Protein AF-A0A3S0EK56-F1 (afdb_monomer_lite)

Foldseek 3Di:
DPPPPPDDDDDDDPCPPPAWKHKDFFPWDWDWDDDPNDTDIDTDTDDDPQFARIKIFTDADQDPVCVVPQADRIAGEHEDAAPVDDRDPSNVVNLVVCVVSLHQHDYAYHDPRVVVVVVSVVVSCPVGDGDD

Sequence (132 aa):
MLESAVKILGLKCLRHLPWVVKMLTNARGVAYVKRGGVYEQRAFGCGPNGTSDQLGWRELIITPDMVGRKVAQFVAFEFKQDLKSKPTKKQANFISEVKAAGGCGAVIFGPAPEPQIERALFMSSKGVKVCE

Radius of gyration: 17.65 Å; chains: 1; bounding box: 40×33×63 Å

Structure (mmCIF, N/CA/C/O backbone):
data_AF-A0A3S0EK56-F1
#
_entry.id   AF-A0A3S0EK56-F1
#
loop_
_atom_site.group_PDB
_atom_site.id
_atom_site.type_symbol
_atom_site.label_atom_id
_atom_site.label_alt_id
_atom_site.label_comp_id
_atom_site.label_asym_id
_atom_site.label_entity_id
_atom_site.label_seq_id
_atom_site.pdbx_PDB_ins_code
_atom_site.Cartn_x
_atom_site.Cartn_y
_atom_site.Cartn_z
_atom_site.occupancy
_atom_site.B_iso_or_equiv
_atom_site.auth_seq_id
_atom_site.auth_comp_id
_atom_site.auth_asym_id
_atom_site.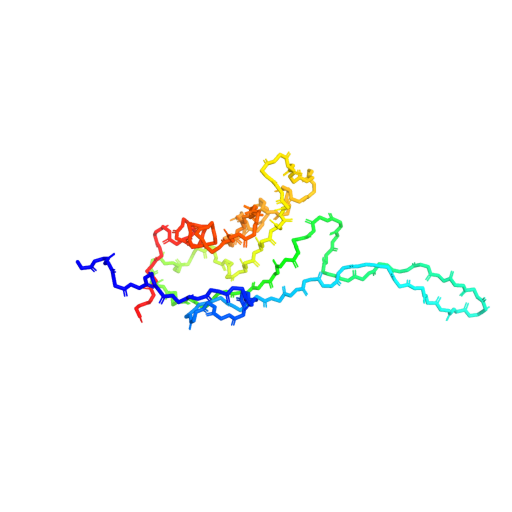auth_atom_id
_atom_site.pdbx_PDB_model_num
ATOM 1 N N . MET A 1 1 ? -3.092 3.267 31.127 1.00 31.33 1 MET A N 1
ATOM 2 C CA . MET A 1 1 ? -1.899 2.418 30.920 1.00 31.33 1 MET A CA 1
ATOM 3 C C . MET A 1 1 ? -1.605 2.350 29.425 1.00 31.33 1 MET A C 1
ATOM 5 O O . MET A 1 1 ? -2.087 1.445 28.768 1.00 31.33 1 MET A O 1
ATOM 9 N N . LEU A 1 2 ? -0.923 3.355 28.866 1.00 28.95 2 LEU A N 1
ATOM 10 C CA . LEU A 1 2 ? -0.741 3.526 27.410 1.00 28.95 2 LEU A CA 1
ATOM 11 C C . LEU A 1 2 ? 0.730 3.797 27.028 1.00 28.95 2 LEU A C 1
ATOM 13 O O . LEU A 1 2 ? 1.001 4.387 25.991 1.00 28.95 2 LEU A O 1
ATOM 17 N N . GLU A 1 3 ? 1.687 3.382 27.866 1.00 29.89 3 GLU A N 1
ATOM 18 C CA . GLU A 1 3 ? 3.102 3.778 27.721 1.00 29.89 3 GLU A CA 1
ATOM 19 C C . GLU A 1 3 ? 4.092 2.626 27.473 1.00 29.89 3 GLU A C 1
ATOM 21 O O . GLU A 1 3 ? 5.290 2.863 27.369 1.00 29.89 3 GLU A O 1
ATOM 26 N N . SER A 1 4 ? 3.655 1.372 27.342 1.00 34.12 4 SER A N 1
ATOM 27 C CA . SER A 1 4 ? 4.591 0.247 27.526 1.00 34.12 4 SER A CA 1
ATOM 28 C C . SER A 1 4 ? 5.154 -0.425 26.265 1.00 34.12 4 SER A C 1
ATOM 30 O O . SER A 1 4 ? 5.961 -1.334 26.419 1.00 34.12 4 SER A O 1
ATOM 32 N N . ALA A 1 5 ? 4.796 -0.031 25.037 1.00 33.47 5 ALA A N 1
ATOM 33 C CA . ALA A 1 5 ? 5.155 -0.831 23.848 1.00 33.47 5 ALA A CA 1
ATOM 34 C C . ALA A 1 5 ? 6.119 -0.174 22.841 1.00 33.47 5 ALA A C 1
ATOM 36 O O . ALA A 1 5 ? 6.463 -0.798 21.840 1.00 33.47 5 ALA A O 1
ATOM 37 N N . VAL A 1 6 ? 6.610 1.046 23.085 1.00 34.94 6 VAL A N 1
ATOM 38 C CA . VAL A 1 6 ? 7.520 1.732 22.145 1.00 34.94 6 VAL A CA 1
ATOM 39 C C . VAL A 1 6 ? 8.968 1.587 22.599 1.00 34.94 6 VAL A C 1
ATOM 41 O O . VAL A 1 6 ? 9.602 2.517 23.092 1.00 34.94 6 VAL A O 1
ATOM 44 N N . LYS A 1 7 ? 9.507 0.380 22.453 1.00 34.91 7 LYS A N 1
ATOM 45 C CA . LYS A 1 7 ? 10.953 0.140 22.463 1.00 34.91 7 LYS A CA 1
ATOM 46 C C . LYS A 1 7 ? 11.208 -1.195 21.784 1.00 34.91 7 LYS A C 1
ATOM 48 O O . LYS A 1 7 ? 10.932 -2.207 22.402 1.00 34.91 7 LYS A O 1
ATOM 53 N N . ILE A 1 8 ? 11.721 -1.183 20.549 1.00 34.88 8 ILE A N 1
ATOM 54 C CA . ILE A 1 8 ? 12.676 -2.163 19.992 1.00 34.88 8 ILE A CA 1
ATOM 55 C C . ILE A 1 8 ? 13.169 -1.657 18.614 1.00 34.88 8 ILE A C 1
ATOM 57 O O . ILE A 1 8 ? 12.455 -1.652 17.621 1.00 34.88 8 ILE A O 1
ATOM 61 N N . LEU A 1 9 ? 14.408 -1.153 18.645 1.00 32.66 9 LEU A N 1
ATOM 62 C CA . LEU A 1 9 ? 15.553 -1.411 17.754 1.00 32.66 9 LEU A CA 1
ATOM 63 C C . LEU A 1 9 ? 15.399 -1.333 16.215 1.00 32.66 9 LEU A C 1
ATOM 65 O O . LEU A 1 9 ? 14.885 -2.232 15.567 1.00 32.66 9 LEU A O 1
ATOM 69 N N . GLY A 1 10 ? 16.075 -0.328 15.641 1.00 30.42 10 GLY A N 1
ATOM 70 C CA . GLY A 1 10 ? 17.189 -0.512 14.697 1.00 30.42 10 GLY A CA 1
ATOM 71 C C . GLY A 1 10 ? 16.952 -1.319 13.415 1.00 30.42 10 GLY A C 1
ATOM 72 O O . GLY A 1 10 ? 17.104 -2.533 13.413 1.00 30.42 10 GLY A O 1
ATOM 73 N N . LEU A 1 11 ? 16.741 -0.598 12.304 1.00 36.88 11 LEU A N 1
ATOM 74 C CA . LEU A 1 11 ? 17.150 -0.941 10.929 1.00 36.88 11 LEU A CA 1
ATOM 75 C C . LEU A 1 11 ? 17.260 -2.445 10.620 1.00 36.88 11 LEU A C 1
ATOM 77 O O . LEU A 1 11 ? 18.358 -2.999 10.601 1.00 36.88 11 LEU A O 1
ATOM 81 N N . LYS A 1 12 ? 16.129 -3.079 10.288 1.00 33.22 12 LYS A N 1
ATOM 82 C CA . LYS A 1 12 ? 16.041 -4.192 9.322 1.00 33.22 12 LYS A CA 1
ATOM 83 C C . LYS A 1 12 ? 14.585 -4.599 9.121 1.00 33.22 12 LYS A C 1
ATOM 85 O O . LYS A 1 12 ? 14.057 -5.421 9.852 1.00 33.22 12 LYS A O 1
ATOM 90 N N . CYS A 1 13 ? 14.007 -4.101 8.028 1.00 41.41 13 CYS A N 1
ATOM 91 C CA . CYS A 1 13 ? 12.853 -4.685 7.349 1.00 41.41 13 CYS A CA 1
ATOM 92 C C . CYS A 1 13 ? 11.555 -4.760 8.183 1.00 41.41 13 CYS A C 1
ATOM 94 O O . CYS A 1 13 ? 11.454 -5.481 9.172 1.00 41.41 13 CYS A O 1
ATOM 96 N N . LEU A 1 14 ? 10.498 -4.132 7.665 1.00 47.22 14 LEU A N 1
ATOM 97 C CA . LEU A 1 14 ? 9.109 -4.136 8.162 1.00 47.22 14 LEU A CA 1
ATOM 98 C C . LEU A 1 14 ? 8.459 -5.532 8.325 1.00 47.22 14 LEU A C 1
ATOM 100 O O . LEU A 1 14 ? 7.272 -5.635 8.608 1.00 47.22 14 LEU A O 1
ATOM 104 N N . ARG A 1 15 ? 9.232 -6.612 8.168 1.00 44.28 15 ARG A N 1
ATOM 105 C CA . ARG A 1 15 ? 8.8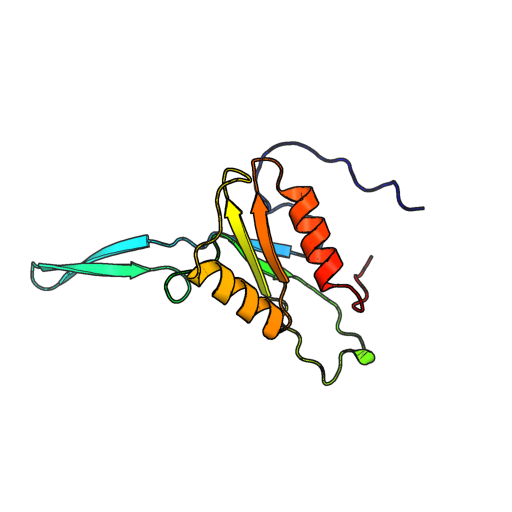65 -8.008 8.432 1.00 44.28 15 ARG A CA 1
ATOM 106 C C . ARG A 1 15 ? 8.667 -8.333 9.919 1.00 44.28 15 ARG A C 1
ATOM 108 O O . ARG A 1 15 ? 8.222 -9.434 10.211 1.00 44.28 15 ARG A O 1
ATOM 115 N N . HIS A 1 16 ? 9.004 -7.420 10.833 1.00 41.66 16 HIS A N 1
ATOM 116 C CA . HIS A 1 16 ? 9.016 -7.677 12.280 1.00 41.66 16 HIS A CA 1
ATOM 117 C C . HIS A 1 16 ? 8.008 -6.829 13.074 1.00 41.66 16 HIS A C 1
ATOM 119 O O . HIS A 1 16 ? 8.113 -6.773 14.295 1.00 41.66 16 HIS A O 1
ATOM 125 N N . LEU A 1 17 ? 7.031 -6.174 12.424 1.00 51.09 17 LEU A N 1
ATOM 126 C CA . LEU A 1 17 ? 5.911 -5.574 13.162 1.00 51.09 17 LEU A CA 1
ATOM 127 C C . LEU A 1 17 ? 5.098 -6.717 13.789 1.00 51.09 17 LEU A C 1
ATOM 129 O O . LEU A 1 17 ? 4.478 -7.471 13.036 1.00 51.09 17 LEU A O 1
ATOM 133 N N . PRO A 1 18 ? 5.119 -6.919 15.118 1.00 45.31 18 PRO A N 1
ATOM 134 C CA . PRO A 1 18 ? 5.042 -8.284 15.620 1.00 45.31 18 PRO A CA 1
ATOM 135 C C . PRO A 1 18 ? 3.632 -8.886 15.674 1.00 45.31 18 PRO A C 1
ATOM 137 O O . PRO A 1 18 ? 3.517 -10.048 16.041 1.00 45.31 18 PRO A O 1
ATOM 140 N N . TRP A 1 19 ? 2.568 -8.168 15.287 1.00 49.06 19 TRP A N 1
ATOM 141 C CA . TRP A 1 19 ? 1.220 -8.625 15.665 1.00 49.06 19 TRP A CA 1
ATOM 142 C C . TRP A 1 19 ? 0.139 -8.617 14.588 1.00 49.06 19 TRP A C 1
ATOM 144 O O . TRP A 1 19 ? -0.879 -9.258 14.805 1.00 49.06 19 TRP A O 1
ATOM 154 N N . VAL A 1 20 ? 0.275 -7.927 13.446 1.00 55.62 20 VAL A N 1
ATOM 155 C CA . VAL A 1 20 ? -0.900 -7.799 12.554 1.00 55.62 20 VAL A CA 1
ATOM 156 C C . VAL A 1 20 ? -0.573 -7.755 11.063 1.00 55.62 20 VAL A C 1
ATOM 158 O O . VAL A 1 20 ? -1.394 -8.234 10.299 1.00 55.62 20 VAL A O 1
ATOM 161 N N . VAL A 1 21 ? 0.579 -7.255 10.592 1.00 65.12 21 VAL A N 1
ATOM 162 C CA . VAL A 1 21 ? 0.773 -6.957 9.153 1.00 65.12 21 VAL A CA 1
ATOM 163 C C . VAL A 1 21 ? 1.876 -7.799 8.507 1.00 65.12 21 VAL A C 1
ATOM 165 O O . VAL A 1 21 ? 3.043 -7.696 8.876 1.00 65.12 21 VAL A O 1
ATOM 168 N N . LYS A 1 22 ? 1.529 -8.571 7.472 1.00 76.75 22 LYS A N 1
ATOM 169 C CA . LYS A 1 22 ? 2.483 -9.299 6.619 1.00 76.75 22 LYS A CA 1
ATOM 170 C C . LYS A 1 22 ? 2.714 -8.504 5.334 1.00 76.75 22 LYS A C 1
ATOM 172 O O . LYS A 1 22 ? 1.853 -8.484 4.457 1.00 76.75 22 LYS A O 1
ATOM 177 N N . MET A 1 23 ? 3.870 -7.841 5.237 1.00 80.75 23 MET A N 1
ATOM 178 C CA . MET A 1 23 ? 4.263 -7.039 4.070 1.00 80.75 23 MET A CA 1
ATOM 179 C C . MET A 1 23 ? 5.176 -7.818 3.119 1.00 80.75 23 MET A C 1
ATOM 181 O O . MET A 1 23 ? 6.146 -8.456 3.527 1.00 80.75 23 MET A O 1
ATOM 185 N N . LEU A 1 24 ? 4.893 -7.694 1.829 1.00 82.81 24 LEU A N 1
ATOM 186 C CA . LEU A 1 24 ? 5.671 -8.210 0.714 1.00 82.81 24 LEU A CA 1
ATOM 187 C C . LEU A 1 24 ? 6.196 -7.034 -0.112 1.00 82.81 24 LEU A C 1
ATOM 189 O O . LEU A 1 24 ? 5.510 -6.031 -0.317 1.00 82.81 24 LEU A O 1
ATOM 193 N N . THR A 1 25 ? 7.418 -7.169 -0.620 1.00 85.00 25 THR A N 1
ATOM 194 C CA . THR A 1 25 ? 7.952 -6.223 -1.601 1.00 85.00 25 THR A CA 1
ATOM 195 C C . THR A 1 25 ? 7.347 -6.533 -2.961 1.00 85.00 25 THR A C 1
ATOM 197 O O . THR A 1 25 ? 7.458 -7.653 -3.460 1.00 85.00 25 THR A O 1
ATOM 200 N N . ASN A 1 26 ? 6.732 -5.535 -3.582 1.00 86.19 26 ASN A N 1
ATOM 201 C CA . ASN A 1 26 ? 6.263 -5.639 -4.950 1.00 86.19 26 ASN A CA 1
ATOM 202 C C . ASN A 1 26 ? 7.459 -5.484 -5.899 1.00 86.19 26 ASN A C 1
ATOM 204 O O . ASN A 1 26 ? 7.831 -4.372 -6.271 1.00 86.19 26 ASN A O 1
ATOM 208 N N . ALA A 1 27 ? 8.087 -6.602 -6.270 1.00 82.31 27 ALA A N 1
ATOM 209 C CA . ALA A 1 27 ? 9.148 -6.613 -7.270 1.00 82.31 27 ALA A CA 1
ATOM 210 C C . ALA A 1 27 ? 8.558 -6.227 -8.634 1.00 82.31 27 ALA A C 1
ATOM 212 O O . ALA A 1 27 ? 7.999 -7.058 -9.350 1.00 82.31 27 ALA A O 1
ATOM 213 N N . ARG A 1 28 ? 8.647 -4.938 -8.963 1.00 83.00 28 ARG A N 1
ATOM 214 C CA . ARG A 1 28 ? 8.142 -4.367 -10.207 1.00 83.00 28 ARG A CA 1
ATOM 215 C C . ARG A 1 28 ? 9.297 -4.057 -11.142 1.00 83.00 28 ARG A C 1
ATOM 217 O O . ARG A 1 28 ? 10.313 -3.507 -10.725 1.00 83.00 28 ARG A O 1
ATOM 224 N N . GLY A 1 29 ? 9.115 -4.350 -12.422 1.00 84.00 29 GLY A N 1
ATOM 225 C CA . GLY A 1 29 ? 10.123 -4.024 -13.412 1.00 84.00 29 GLY A CA 1
ATOM 226 C C . GLY A 1 29 ? 9.762 -4.488 -14.806 1.00 84.00 29 GLY A C 1
ATOM 227 O O . GLY A 1 29 ? 8.595 -4.662 -15.164 1.00 84.00 29 GLY A O 1
ATOM 228 N N . VAL A 1 30 ? 10.809 -4.664 -15.598 1.00 86.56 30 VAL A N 1
ATOM 229 C CA . VAL A 1 30 ? 10.746 -5.096 -16.983 1.00 86.56 30 VAL A CA 1
ATOM 230 C C . VAL A 1 30 ? 11.702 -6.266 -17.162 1.00 86.56 30 VAL A C 1
ATOM 232 O O . VAL A 1 30 ? 12.864 -6.178 -16.775 1.00 86.56 30 VAL A O 1
ATOM 235 N N . ALA A 1 31 ? 11.215 -7.343 -17.765 1.00 88.06 31 ALA A N 1
ATOM 236 C CA . ALA A 1 31 ? 12.020 -8.466 -18.213 1.00 88.06 31 ALA A CA 1
ATOM 237 C C . ALA A 1 31 ? 12.051 -8.501 -19.745 1.00 88.06 31 ALA A C 1
ATOM 239 O O . ALA A 1 31 ? 11.079 -8.128 -20.408 1.00 88.06 31 ALA A O 1
ATOM 240 N N . TYR A 1 32 ? 13.165 -8.971 -20.301 1.00 91.31 32 TYR A N 1
ATOM 241 C CA . TYR A 1 32 ? 13.300 -9.235 -21.729 1.00 91.31 32 TYR A CA 1
ATOM 242 C C . TYR A 1 32 ? 13.148 -10.732 -21.968 1.00 91.31 32 TYR A C 1
ATOM 244 O O . TYR A 1 32 ? 13.904 -11.535 -21.423 1.00 91.31 32 TYR A O 1
ATOM 252 N N . VAL A 1 33 ? 12.166 -11.109 -22.778 1.00 90.44 33 VAL A N 1
ATOM 253 C CA . VAL A 1 33 ? 11.873 -12.506 -23.098 1.00 90.44 33 VAL A CA 1
ATOM 254 C C . VAL A 1 33 ? 12.300 -12.768 -24.533 1.00 90.44 33 VAL A C 1
ATOM 256 O O . VAL A 1 33 ? 11.850 -12.083 -25.448 1.00 90.44 33 VAL A O 1
ATOM 259 N N . LYS A 1 34 ? 13.171 -13.758 -24.745 1.00 93.00 34 LYS A N 1
ATOM 260 C CA . LYS A 1 34 ? 13.599 -14.147 -26.091 1.00 93.00 34 LYS A CA 1
ATOM 261 C C . LYS A 1 34 ? 12.572 -15.098 -26.710 1.00 93.00 34 LYS A C 1
ATOM 263 O O . LYS A 1 34 ? 12.337 -16.177 -26.169 1.00 93.00 34 LYS A O 1
ATOM 268 N N . ARG A 1 35 ? 11.992 -14.733 -27.856 1.00 86.81 35 ARG A N 1
ATOM 269 C CA . ARG A 1 35 ? 11.134 -15.602 -28.681 1.00 86.81 35 ARG A CA 1
ATOM 270 C C . ARG A 1 35 ? 11.547 -15.485 -30.144 1.00 86.81 35 ARG A C 1
ATOM 272 O O . ARG A 1 35 ? 11.653 -14.386 -30.670 1.00 86.81 35 ARG A O 1
ATOM 279 N N . GLY A 1 36 ? 11.836 -16.618 -30.787 1.00 84.06 36 GLY A N 1
ATOM 280 C CA . GLY A 1 36 ? 12.192 -16.649 -32.214 1.00 84.06 36 GLY A CA 1
ATOM 281 C C . GLY A 1 36 ? 13.418 -15.806 -32.596 1.00 84.06 36 GLY A C 1
ATOM 282 O O . GLY A 1 36 ? 13.486 -15.304 -33.707 1.00 84.06 36 GLY A O 1
ATOM 283 N N . GLY A 1 37 ? 14.365 -15.599 -31.674 1.00 88.69 37 GLY A N 1
ATOM 284 C CA . GLY A 1 37 ? 15.547 -14.756 -31.911 1.00 88.69 37 GLY A CA 1
ATOM 285 C C . GLY A 1 37 ? 15.363 -13.268 -31.590 1.00 88.69 37 GLY A C 1
ATOM 286 O O . GLY A 1 37 ? 16.361 -12.560 -31.504 1.00 88.69 37 GLY A O 1
ATOM 287 N N . VAL A 1 38 ? 14.138 -12.811 -31.318 1.00 87.94 38 VAL A N 1
ATOM 288 C CA . VAL A 1 38 ? 13.826 -11.423 -30.941 1.00 87.94 38 VAL A CA 1
ATOM 289 C C . VAL A 1 38 ? 13.674 -11.310 -29.422 1.00 87.94 38 VAL A C 1
ATOM 291 O O . VAL A 1 38 ? 13.127 -12.209 -28.778 1.00 87.94 38 VAL A O 1
ATOM 294 N N . TYR A 1 39 ? 14.166 -10.213 -28.838 1.00 91.00 39 TYR A N 1
ATOM 295 C CA . TYR A 1 39 ? 13.915 -9.869 -27.437 1.00 91.00 39 TYR A CA 1
ATOM 296 C C . TYR A 1 39 ? 12.663 -9.000 -27.329 1.00 91.00 39 TYR A C 1
ATOM 298 O O . TYR A 1 39 ? 12.614 -7.894 -27.859 1.00 91.00 39 TYR A O 1
ATOM 306 N N . GLU A 1 40 ? 11.662 -9.489 -26.605 1.00 91.12 40 GLU A N 1
ATOM 307 C CA . GLU A 1 40 ? 10.432 -8.759 -26.321 1.00 91.12 40 GLU A CA 1
ATOM 308 C C . GLU A 1 40 ? 10.443 -8.214 -24.895 1.00 91.12 40 GLU A C 1
ATOM 310 O O . GLU A 1 40 ? 10.720 -8.937 -23.935 1.00 91.12 40 GLU A O 1
ATOM 315 N N . GLN A 1 41 ? 10.080 -6.942 -24.742 1.00 90.44 41 GLN A N 1
ATOM 316 C CA . GLN A 1 41 ? 9.927 -6.311 -23.438 1.00 90.44 41 GLN A CA 1
ATOM 317 C C . GLN A 1 41 ? 8.594 -6.722 -22.787 1.00 90.44 41 GLN A C 1
ATOM 319 O O . GLN A 1 41 ? 7.521 -6.611 -23.396 1.00 90.44 41 GLN A O 1
ATOM 324 N N . ARG A 1 42 ? 8.638 -7.170 -21.527 1.00 85.62 42 ARG A N 1
ATOM 325 C CA . ARG A 1 42 ? 7.455 -7.525 -20.729 1.00 85.62 42 ARG A CA 1
ATOM 326 C C . ARG A 1 42 ? 7.549 -6.918 -19.335 1.00 85.62 42 ARG A C 1
ATOM 328 O O . ARG A 1 42 ? 8.542 -7.096 -18.638 1.00 85.62 42 ARG A O 1
ATOM 335 N N . ALA A 1 43 ? 6.513 -6.190 -18.931 1.00 84.75 43 ALA A N 1
ATOM 336 C CA . ALA A 1 43 ? 6.406 -5.698 -17.563 1.00 84.75 43 ALA A CA 1
ATOM 337 C C . ALA A 1 43 ? 6.039 -6.849 -16.614 1.00 84.75 43 ALA A C 1
ATOM 339 O O . ALA A 1 43 ? 5.259 -7.727 -16.979 1.00 84.75 43 ALA A O 1
ATOM 340 N N . PHE A 1 44 ? 6.580 -6.819 -15.399 1.00 84.06 44 PHE A N 1
ATOM 341 C CA . PHE A 1 44 ? 6.230 -7.740 -14.319 1.00 84.06 44 PHE A CA 1
ATOM 342 C C . PHE A 1 44 ? 5.994 -6.978 -13.008 1.00 84.06 44 PHE A C 1
ATOM 344 O O . PHE A 1 44 ? 6.362 -5.806 -12.876 1.00 84.06 44 PHE A O 1
ATOM 351 N N . GLY A 1 45 ? 5.380 -7.658 -12.040 1.00 82.50 45 GLY A N 1
ATOM 352 C CA . GLY A 1 45 ? 4.954 -7.088 -10.761 1.00 82.50 45 GLY A CA 1
ATOM 353 C C . GLY A 1 45 ? 3.433 -6.970 -10.663 1.00 82.50 45 GLY A C 1
ATOM 354 O O . GLY A 1 45 ? 2.700 -7.332 -11.583 1.00 82.50 45 GLY A O 1
ATOM 355 N N . CYS A 1 46 ? 2.945 -6.492 -9.522 1.00 81.44 46 CYS A N 1
ATOM 356 C CA . CYS A 1 46 ? 1.514 -6.459 -9.247 1.00 81.44 46 CYS A CA 1
ATOM 357 C C . CYS A 1 46 ? 0.840 -5.251 -9.921 1.00 81.44 46 CYS A C 1
ATOM 359 O O . CYS A 1 46 ? 1.224 -4.114 -9.654 1.00 81.44 46 CYS A O 1
ATOM 361 N N . GLY A 1 47 ? -0.178 -5.484 -10.756 1.00 71.25 47 GLY A N 1
ATOM 362 C CA . GLY A 1 47 ? -1.101 -4.464 -11.274 1.00 71.25 47 GLY A CA 1
ATOM 363 C C . GLY A 1 47 ? -0.554 -3.446 -12.303 1.00 71.25 47 GLY A C 1
ATOM 364 O O . GLY A 1 47 ? 0.639 -3.418 -12.633 1.00 71.25 47 GLY A O 1
ATOM 365 N N . PRO A 1 48 ? -1.432 -2.568 -12.833 1.00 68.38 48 PRO A N 1
ATOM 366 C CA . PRO A 1 48 ? -1.060 -1.502 -13.769 1.00 68.38 48 PRO A CA 1
ATOM 367 C C . PRO A 1 48 ? -0.097 -0.486 -13.128 1.00 68.38 48 PRO A C 1
ATOM 369 O O . PRO A 1 48 ? 0.205 -0.547 -11.937 1.00 68.38 48 PRO A O 1
ATOM 372 N N . ASN A 1 49 ? 0.456 0.434 -13.928 1.00 74.31 49 ASN A N 1
ATOM 373 C CA . ASN A 1 49 ? 1.408 1.448 -13.444 1.00 74.31 49 ASN A CA 1
ATOM 374 C C . ASN A 1 49 ? 0.835 2.237 -12.257 1.00 74.31 49 ASN A C 1
ATOM 376 O O . ASN A 1 49 ? -0.206 2.867 -12.413 1.00 74.31 49 ASN A O 1
ATOM 380 N N . GLY A 1 50 ? 1.542 2.241 -11.119 1.00 76.31 50 GLY A N 1
ATOM 381 C CA . GLY A 1 50 ? 1.176 3.007 -9.919 1.00 76.31 50 GLY A CA 1
ATOM 382 C C . GLY A 1 50 ? 0.847 2.192 -8.664 1.00 76.31 50 GLY A C 1
ATOM 383 O O . GLY A 1 50 ? 0.532 2.803 -7.650 1.00 76.31 50 GLY A O 1
ATOM 384 N N . THR A 1 51 ? 0.924 0.859 -8.694 1.00 82.88 51 THR A N 1
ATOM 385 C CA . THR A 1 51 ? 0.838 0.049 -7.464 1.00 82.88 51 THR A CA 1
ATOM 386 C C . THR A 1 51 ? 1.988 0.343 -6.505 1.00 82.88 51 THR A C 1
ATOM 388 O O . THR A 1 51 ? 3.101 0.636 -6.941 1.00 82.88 51 THR A O 1
ATOM 391 N N . SER A 1 52 ? 1.700 0.246 -5.206 1.00 84.44 52 SER A N 1
ATOM 392 C CA . SER A 1 52 ? 2.646 0.564 -4.135 1.00 84.44 52 SER A CA 1
ATOM 393 C C . SER A 1 52 ? 3.847 -0.383 -4.072 1.00 84.44 52 SER A C 1
ATOM 395 O O . SER A 1 52 ? 3.761 -1.549 -4.474 1.00 84.44 52 SER A O 1
ATOM 397 N N . ASP A 1 53 ? 4.952 0.126 -3.519 1.00 82.69 53 ASP A N 1
ATOM 398 C CA . ASP A 1 53 ? 6.214 -0.607 -3.340 1.00 82.69 53 ASP A CA 1
ATOM 399 C C . ASP A 1 53 ? 6.078 -1.791 -2.383 1.00 82.69 53 ASP A C 1
ATOM 401 O O . ASP A 1 53 ? 6.679 -2.848 -2.590 1.00 82.69 53 ASP A O 1
ATOM 405 N N . GLN A 1 54 ? 5.282 -1.620 -1.325 1.00 86.50 54 GLN A N 1
ATOM 406 C CA . GLN A 1 54 ? 4.976 -2.687 -0.386 1.00 86.50 54 GLN A CA 1
ATOM 407 C C . GLN A 1 54 ? 3.482 -2.955 -0.352 1.00 86.50 54 GLN A C 1
ATOM 409 O O . GLN A 1 54 ? 2.668 -2.048 -0.168 1.00 86.50 54 GLN A O 1
ATOM 414 N N . LEU A 1 55 ? 3.148 -4.230 -0.506 1.00 87.75 55 LEU A N 1
ATOM 415 C CA . LEU A 1 55 ? 1.788 -4.741 -0.512 1.00 87.75 55 LEU A CA 1
ATOM 416 C C . LEU A 1 55 ? 1.699 -5.861 0.510 1.00 87.75 55 LEU A C 1
ATOM 418 O O . LEU A 1 55 ? 2.641 -6.629 0.677 1.00 87.75 55 LEU A O 1
ATOM 422 N N . GLY A 1 56 ? 0.577 -5.980 1.190 1.00 85.94 56 GLY A N 1
ATOM 423 C CA . GLY A 1 56 ? 0.441 -6.963 2.244 1.00 85.94 56 GLY A CA 1
ATOM 424 C C . GLY A 1 56 ? -0.983 -7.105 2.712 1.00 85.94 56 GLY A C 1
ATOM 425 O O . GLY A 1 56 ? -1.922 -6.575 2.116 1.00 85.94 56 GLY A O 1
ATOM 426 N N . TRP A 1 57 ? -1.133 -7.812 3.816 1.00 78.62 57 TRP A N 1
ATOM 427 C CA . TRP A 1 57 ? -2.402 -7.899 4.510 1.00 78.62 57 TRP A CA 1
ATOM 428 C C . TRP A 1 57 ? -2.197 -7.743 5.998 1.00 78.62 57 TRP A C 1
ATOM 430 O O . TRP A 1 57 ? -1.082 -7.902 6.506 1.00 78.62 57 TRP A O 1
ATOM 440 N N . ARG A 1 58 ? -3.299 -7.447 6.683 1.00 74.88 58 ARG A N 1
ATOM 441 C CA . ARG A 1 58 ? -3.339 -7.467 8.131 1.00 74.88 58 ARG A CA 1
ATOM 442 C C . ARG A 1 58 ? -4.385 -8.431 8.665 1.00 74.88 58 ARG A C 1
ATOM 444 O O . ARG A 1 58 ? -5.457 -8.512 8.085 1.00 74.88 58 ARG A O 1
ATOM 451 N N . GLU A 1 59 ? -4.086 -9.132 9.746 1.00 62.34 59 GLU A N 1
ATOM 452 C CA . GLU A 1 59 ? -5.058 -9.986 10.435 1.00 62.34 59 GLU A CA 1
ATOM 453 C C . GLU A 1 59 ? -6.002 -9.120 11.284 1.00 62.34 59 GLU A C 1
ATOM 455 O O . GLU A 1 59 ? -5.564 -8.234 12.014 1.00 62.34 59 GLU A O 1
ATOM 460 N N . LEU A 1 60 ? -7.316 -9.321 11.162 1.00 69.38 60 LEU A N 1
ATOM 461 C CA . LEU A 1 60 ? -8.296 -8.633 12.002 1.00 69.38 60 LEU A CA 1
ATOM 462 C C . LEU A 1 60 ? -9.495 -9.526 12.317 1.00 69.38 60 LEU A C 1
ATOM 464 O O . LEU A 1 60 ? -9.995 -10.242 11.448 1.00 69.38 60 LEU A O 1
ATOM 468 N N . ILE A 1 61 ? -9.978 -9.458 13.557 1.00 68.56 61 ILE A N 1
ATOM 469 C CA . ILE A 1 61 ? -11.215 -10.131 13.953 1.00 68.56 61 ILE A CA 1
ATOM 470 C C . ILE A 1 61 ? -12.396 -9.257 13.531 1.00 68.56 61 ILE A C 1
ATOM 472 O O . ILE A 1 61 ? -12.524 -8.109 13.952 1.00 68.56 61 ILE A O 1
ATOM 476 N N . ILE A 1 62 ? -13.259 -9.812 12.681 1.00 73.19 62 ILE A N 1
ATOM 477 C CA . ILE A 1 62 ? -14.496 -9.161 12.241 1.00 73.19 62 ILE A CA 1
ATOM 478 C C . ILE A 1 62 ? -15.503 -9.197 13.393 1.00 73.19 62 ILE A C 1
ATOM 480 O O . ILE A 1 62 ? -15.856 -10.272 13.876 1.00 73.19 62 ILE A O 1
ATOM 484 N N . THR A 1 63 ? -15.985 -8.033 13.824 1.00 73.62 63 THR A N 1
ATOM 485 C CA . THR A 1 63 ? -17.024 -7.915 14.857 1.00 73.62 63 THR A CA 1
ATOM 486 C C . THR A 1 63 ? -18.432 -7.895 14.239 1.00 73.62 63 THR A C 1
ATOM 488 O O . THR A 1 63 ? -18.577 -7.592 13.052 1.00 73.62 63 THR A O 1
ATOM 491 N N . PRO A 1 64 ? -19.504 -8.197 15.002 1.00 77.69 64 PRO A N 1
ATOM 492 C CA . PRO A 1 64 ? -20.871 -8.215 14.468 1.00 77.69 64 PRO A CA 1
ATOM 493 C C . PRO A 1 64 ? -21.310 -6.913 13.776 1.00 77.69 64 PRO A C 1
ATOM 495 O O . PRO A 1 64 ? -22.017 -6.956 12.777 1.00 77.69 64 PRO A O 1
ATOM 498 N N . ASP A 1 65 ? -20.851 -5.752 14.244 1.00 65.62 65 ASP A N 1
ATOM 499 C CA . ASP A 1 65 ? -21.145 -4.440 13.646 1.00 65.62 65 ASP A CA 1
ATOM 500 C C . 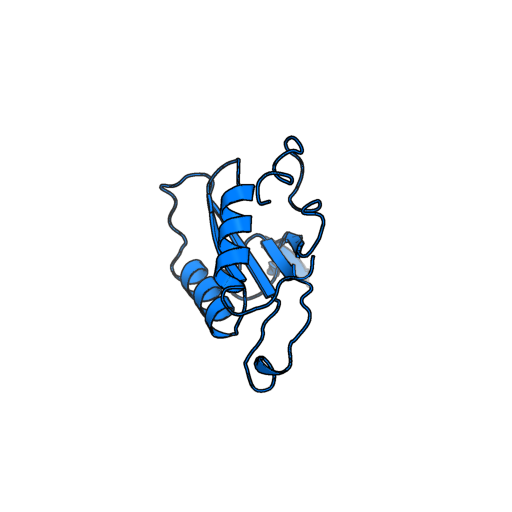ASP A 1 65 ? -20.431 -4.184 12.301 1.00 65.62 65 ASP A C 1
ATOM 502 O O . ASP A 1 65 ? -20.793 -3.253 11.569 1.00 65.62 65 ASP A O 1
ATOM 506 N N . MET A 1 66 ? -19.443 -5.018 11.958 1.00 69.44 66 MET A N 1
ATOM 507 C CA . MET A 1 66 ? -18.760 -5.027 10.662 1.00 69.44 66 MET A CA 1
ATOM 508 C C . MET A 1 66 ? -19.482 -5.901 9.626 1.00 69.44 66 MET A C 1
ATOM 510 O O . MET A 1 66 ? -19.202 -5.784 8.431 1.00 69.44 66 MET A O 1
ATOM 514 N N . VAL A 1 67 ? -20.423 -6.754 10.047 1.00 75.69 67 VAL A N 1
ATOM 515 C CA . VAL A 1 67 ? -21.229 -7.576 9.135 1.00 75.69 67 VAL A CA 1
ATOM 516 C C . VAL A 1 67 ? -22.078 -6.661 8.248 1.00 75.69 67 VAL A C 1
ATOM 518 O O . VAL A 1 67 ? -22.751 -5.752 8.725 1.00 75.69 67 VAL A O 1
ATOM 521 N N . GLY A 1 68 ? -22.006 -6.869 6.930 1.00 66.31 68 GLY A N 1
ATOM 522 C CA . GLY A 1 68 ? -22.648 -6.001 5.934 1.00 66.31 68 GLY A CA 1
ATOM 523 C C . GLY A 1 68 ? -21.807 -4.794 5.494 1.00 66.31 68 GLY A C 1
ATOM 524 O O . GLY A 1 68 ? -22.240 -4.042 4.622 1.00 66.31 68 GLY A O 1
ATOM 525 N N . ARG A 1 69 ? -20.592 -4.612 6.035 1.00 65.81 69 ARG A N 1
ATOM 526 C CA . ARG A 1 69 ? -19.646 -3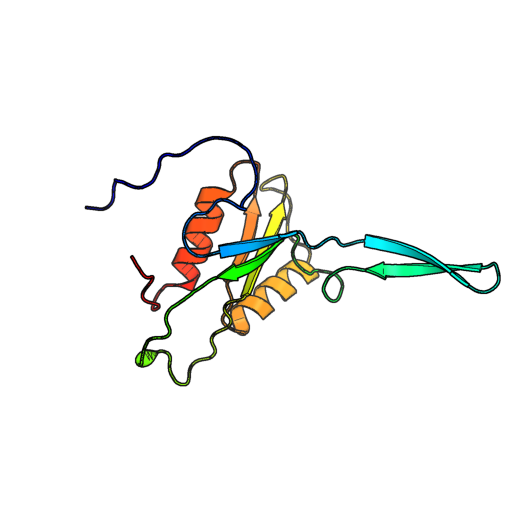.577 5.586 1.00 65.81 69 ARG A CA 1
ATOM 527 C C . ARG A 1 69 ? -18.609 -4.150 4.618 1.00 65.81 69 ARG A C 1
ATOM 529 O O . ARG A 1 69 ? -18.248 -5.321 4.684 1.00 65.81 69 ARG A O 1
ATOM 536 N N . LYS A 1 70 ? -18.086 -3.303 3.726 1.00 58.47 70 LYS A N 1
ATOM 537 C CA . LYS A 1 70 ? -16.916 -3.645 2.903 1.00 58.47 70 LYS A CA 1
ATOM 538 C C . LYS A 1 70 ? -15.669 -3.653 3.787 1.00 58.47 70 LYS A C 1
ATOM 540 O O . LYS A 1 70 ? -15.377 -2.645 4.427 1.00 58.47 70 LYS A O 1
ATOM 545 N N . VAL A 1 71 ? -14.940 -4.767 3.801 1.00 63.34 71 VAL A N 1
ATOM 546 C CA . VAL A 1 71 ? -13.694 -4.916 4.560 1.00 63.34 71 VAL A CA 1
ATOM 547 C C . VAL A 1 71 ? -12.615 -5.438 3.622 1.00 63.34 71 VAL A C 1
ATOM 549 O O . VAL A 1 71 ? -12.623 -6.610 3.256 1.00 63.34 71 VAL A O 1
ATOM 552 N N . ALA A 1 72 ? -11.668 -4.583 3.244 1.00 60.88 72 ALA A N 1
ATOM 553 C CA . ALA A 1 72 ? -10.451 -5.036 2.587 1.00 60.88 72 ALA A CA 1
ATOM 554 C C . ALA A 1 72 ? -9.324 -5.053 3.621 1.00 60.88 72 ALA A C 1
ATOM 556 O O . ALA A 1 72 ? -8.961 -4.039 4.196 1.00 60.88 72 ALA A O 1
ATOM 557 N N . GLN A 1 73 ? -8.732 -6.217 3.860 1.00 71.19 73 GLN A N 1
ATOM 558 C CA . GLN A 1 73 ? -7.616 -6.360 4.808 1.00 71.19 73 GLN A CA 1
ATOM 559 C C . GLN A 1 73 ? -6.259 -6.087 4.143 1.00 71.19 73 GLN A C 1
ATOM 561 O O . GLN A 1 73 ? -5.207 -6.371 4.709 1.00 71.19 73 GLN A O 1
ATOM 566 N N . PHE A 1 74 ? -6.299 -5.555 2.920 1.00 79.56 74 PHE A N 1
ATOM 567 C CA . PHE A 1 74 ? -5.146 -5.256 2.091 1.00 79.56 74 PHE A CA 1
ATOM 568 C C . PHE A 1 74 ? -4.451 -3.983 2.572 1.00 79.56 74 PHE A C 1
ATOM 570 O O . PHE A 1 74 ? -5.094 -2.961 2.836 1.00 79.56 74 PHE A O 1
ATOM 577 N N . VAL A 1 75 ? -3.128 -4.056 2.668 1.00 82.31 75 VAL A N 1
ATOM 578 C CA . VAL A 1 75 ? -2.261 -2.955 3.077 1.00 82.31 75 VAL A CA 1
ATOM 579 C C . VAL A 1 75 ? -1.361 -2.586 1.906 1.00 82.31 75 VAL A C 1
ATOM 581 O O . VAL A 1 75 ? -0.732 -3.454 1.305 1.00 82.31 75 VAL A O 1
ATOM 584 N N . ALA A 1 76 ? -1.301 -1.297 1.586 1.00 85.06 76 ALA A N 1
ATOM 585 C CA . ALA A 1 76 ? -0.487 -0.759 0.508 1.00 85.06 76 ALA A CA 1
ATOM 586 C C . ALA A 1 76 ? 0.278 0.481 0.982 1.00 85.06 76 ALA A C 1
ATOM 588 O O . ALA A 1 76 ? -0.318 1.518 1.293 1.00 85.06 76 ALA A O 1
ATOM 589 N N . PHE A 1 77 ? 1.605 0.377 1.020 1.00 85.06 77 PHE A N 1
ATOM 590 C CA . PHE A 1 77 ? 2.490 1.467 1.417 1.00 85.06 77 PHE A CA 1
ATOM 591 C C . PHE A 1 77 ? 3.408 1.862 0.266 1.00 85.06 77 PHE A C 1
ATOM 593 O O . PHE A 1 77 ? 4.205 1.063 -0.227 1.00 85.06 77 PHE A O 1
ATOM 600 N N . GLU A 1 78 ? 3.270 3.114 -0.156 1.00 85.94 78 GLU A N 1
ATOM 601 C CA . GLU A 1 78 ? 4.133 3.763 -1.140 1.00 85.94 78 GLU A CA 1
ATOM 602 C C . GLU A 1 78 ? 5.251 4.502 -0.401 1.00 85.94 78 GLU A C 1
ATOM 604 O O . GLU A 1 78 ? 4.965 5.416 0.376 1.00 85.94 78 GLU A O 1
ATOM 609 N N . PHE A 1 79 ? 6.507 4.126 -0.634 1.00 84.31 79 PHE A N 1
ATOM 610 C CA . PHE A 1 79 ? 7.649 4.695 0.075 1.00 84.31 79 PHE A CA 1
ATOM 611 C C . PHE A 1 79 ? 8.302 5.802 -0.740 1.00 84.31 79 PHE A C 1
ATOM 613 O O . PHE A 1 79 ? 8.607 5.649 -1.920 1.00 84.31 79 PHE A O 1
ATOM 620 N N . LYS A 1 80 ? 8.580 6.926 -0.086 1.00 82.88 80 LYS A N 1
ATOM 621 C CA . LYS A 1 80 ? 9.310 8.051 -0.666 1.00 82.88 80 LYS A CA 1
ATOM 622 C C . LYS A 1 80 ? 10.522 8.390 0.188 1.00 82.88 80 LYS A C 1
ATOM 624 O O . LYS A 1 80 ? 10.463 8.361 1.415 1.00 82.88 80 LYS A O 1
ATOM 629 N N . GLN A 1 81 ? 11.626 8.723 -0.477 1.00 80.31 81 GLN A N 1
ATOM 630 C CA . GLN A 1 81 ? 12.893 9.018 0.196 1.00 80.31 81 GLN A CA 1
ATOM 631 C C . GLN A 1 81 ? 12.827 10.300 1.033 1.00 80.31 81 GLN A C 1
ATOM 633 O O . GLN A 1 81 ? 13.399 10.345 2.118 1.00 80.31 81 GLN A O 1
ATOM 638 N N . ASP A 1 82 ? 12.104 11.320 0.568 1.00 75.62 82 ASP A N 1
ATOM 639 C CA . ASP A 1 82 ? 11.967 12.595 1.266 1.00 75.62 82 ASP A CA 1
ATOM 640 C C . ASP A 1 82 ? 10.521 13.116 1.267 1.00 75.62 82 ASP A C 1
ATOM 642 O O . ASP A 1 82 ? 9.675 12.694 0.480 1.00 75.62 82 ASP A O 1
ATOM 646 N N . LEU A 1 83 ? 10.241 14.071 2.159 1.00 70.12 83 LEU A N 1
ATOM 647 C CA . LEU A 1 83 ? 8.926 14.713 2.301 1.00 70.12 83 LEU A CA 1
ATOM 648 C C . LEU A 1 83 ? 8.536 15.590 1.096 1.00 70.12 83 LEU A C 1
ATOM 650 O O . LEU A 1 83 ? 7.379 15.990 0.972 1.00 70.12 83 LEU A O 1
ATOM 654 N N . LYS A 1 84 ? 9.493 15.929 0.222 1.00 76.19 84 LYS A N 1
ATOM 655 C CA . LYS A 1 84 ? 9.265 16.759 -0.972 1.00 76.19 84 LYS A CA 1
ATOM 656 C C . LYS A 1 84 ? 8.774 15.922 -2.155 1.00 76.19 84 LYS A C 1
ATOM 658 O O . LYS A 1 84 ? 8.092 16.446 -3.038 1.00 76.19 84 LYS A O 1
ATOM 663 N N . SER A 1 85 ? 9.082 14.629 -2.155 1.00 80.06 85 SER A N 1
ATOM 664 C CA . SER A 1 85 ? 8.676 13.667 -3.167 1.00 80.06 85 SER A CA 1
ATOM 665 C C . SER A 1 85 ? 7.175 13.415 -3.099 1.00 80.06 85 SER A C 1
ATOM 667 O O . SER A 1 85 ? 6.665 12.756 -2.196 1.00 80.06 85 SER A O 1
ATOM 669 N N . LYS A 1 86 ? 6.443 13.918 -4.093 1.00 83.94 86 LYS A N 1
ATOM 670 C CA . LYS A 1 86 ? 5.000 13.687 -4.199 1.00 83.94 86 LYS A CA 1
ATOM 671 C C . LYS A 1 86 ? 4.717 12.334 -4.862 1.00 83.94 86 LYS A C 1
ATOM 673 O O . LYS A 1 86 ? 5.414 11.967 -5.812 1.00 83.94 86 LYS A O 1
ATOM 678 N N . PRO A 1 87 ? 3.690 11.588 -4.413 1.00 85.12 87 PRO A N 1
ATOM 679 C CA . PRO A 1 87 ? 3.224 10.422 -5.152 1.00 85.12 87 PRO A CA 1
ATOM 680 C C . PRO A 1 87 ? 2.757 10.856 -6.544 1.00 85.12 87 PRO A C 1
ATOM 682 O O . PRO A 1 87 ? 2.162 11.923 -6.719 1.00 85.12 87 PRO A O 1
ATOM 685 N N . THR A 1 88 ? 3.006 10.020 -7.548 1.00 88.75 88 THR A N 1
ATOM 686 C CA . THR A 1 88 ? 2.448 10.261 -8.884 1.00 88.75 88 THR A CA 1
ATOM 687 C C . THR A 1 88 ? 0.919 10.187 -8.839 1.00 88.75 88 THR A C 1
ATOM 689 O O . THR A 1 88 ? 0.346 9.537 -7.963 1.00 88.75 88 THR A O 1
ATOM 692 N N . LYS A 1 89 ? 0.231 10.779 -9.827 1.00 89.88 89 LYS A N 1
ATOM 693 C CA . LYS A 1 89 ? -1.240 10.691 -9.933 1.00 89.88 89 LYS A CA 1
ATOM 694 C C . LYS A 1 89 ? -1.740 9.241 -9.878 1.00 89.88 89 LYS A C 1
ATOM 696 O O . LYS A 1 89 ? -2.746 8.960 -9.242 1.00 89.88 89 LYS A O 1
ATOM 701 N N . LYS A 1 90 ? -1.012 8.309 -10.500 1.00 86.81 90 LYS A N 1
ATOM 702 C CA . LYS A 1 90 ? -1.373 6.884 -10.511 1.00 86.81 90 LYS A CA 1
ATOM 703 C C . LYS A 1 90 ? -1.208 6.226 -9.136 1.00 86.81 90 LYS A C 1
ATOM 705 O O . LYS A 1 90 ? -2.080 5.468 -8.735 1.00 86.81 90 LYS A O 1
ATOM 710 N N . GLN A 1 91 ? -0.149 6.566 -8.398 1.00 86.62 91 GLN A N 1
ATOM 711 C CA . GLN A 1 91 ? 0.066 6.090 -7.023 1.00 86.62 91 GLN A CA 1
ATOM 712 C C . GLN A 1 91 ? -0.994 6.628 -6.060 1.00 86.62 91 GLN A C 1
ATOM 714 O O . GLN A 1 91 ? -1.540 5.882 -5.252 1.00 86.62 91 GLN A O 1
ATOM 719 N N . ALA A 1 92 ? -1.341 7.912 -6.187 1.00 89.75 92 ALA A N 1
ATOM 720 C CA . ALA A 1 92 ? -2.420 8.512 -5.410 1.00 89.75 92 ALA A CA 1
ATOM 721 C C . ALA A 1 92 ? -3.774 7.839 -5.700 1.00 89.75 92 ALA A C 1
ATOM 723 O O . ALA A 1 92 ? -4.507 7.519 -4.763 1.00 89.75 92 ALA A O 1
ATOM 724 N N . ASN A 1 93 ? -4.077 7.571 -6.975 1.00 89.50 93 ASN A N 1
ATOM 725 C CA . ASN A 1 93 ? -5.291 6.857 -7.373 1.00 89.50 93 ASN A CA 1
ATOM 726 C C . ASN A 1 93 ? -5.334 5.440 -6.789 1.00 89.50 93 ASN A C 1
ATOM 728 O O . ASN A 1 93 ? -6.335 5.077 -6.182 1.00 89.50 93 ASN A O 1
ATOM 732 N N . PHE A 1 94 ? -4.242 4.677 -6.888 1.00 88.06 94 PHE A N 1
ATOM 733 C CA . PHE A 1 94 ? -4.174 3.326 -6.329 1.00 88.06 94 PHE A CA 1
ATOM 734 C C . PHE A 1 94 ? -4.417 3.315 -4.812 1.00 88.06 94 PHE A C 1
ATOM 736 O O . PHE A 1 94 ? -5.239 2.553 -4.310 1.00 88.06 94 PHE A O 1
ATOM 743 N N . ILE A 1 95 ? -3.767 4.218 -4.071 1.00 87.81 95 ILE A N 1
ATOM 744 C CA . ILE A 1 95 ? -3.992 4.372 -2.626 1.00 87.81 95 ILE A CA 1
ATOM 745 C C . ILE A 1 95 ? -5.460 4.720 -2.327 1.00 87.81 95 ILE A C 1
ATOM 747 O O . ILE A 1 95 ? -6.028 4.215 -1.357 1.00 87.81 95 ILE A O 1
ATOM 751 N N . SER A 1 96 ? -6.082 5.577 -3.141 1.00 87.81 96 SER A N 1
ATOM 752 C CA . SER A 1 96 ? -7.499 5.932 -3.008 1.00 87.81 96 SER A CA 1
ATOM 753 C C . SER A 1 96 ? -8.421 4.735 -3.249 1.00 87.81 96 SER A C 1
ATOM 755 O O . SER A 1 96 ? -9.368 4.542 -2.492 1.00 87.81 96 SER A O 1
ATOM 757 N N . GLU A 1 97 ? -8.137 3.911 -4.257 1.00 87.00 97 GLU A N 1
ATOM 758 C CA . GLU A 1 97 ? -8.890 2.687 -4.556 1.00 87.00 97 GLU A CA 1
ATOM 759 C C . GLU A 1 97 ? -8.797 1.679 -3.406 1.00 87.00 97 GLU A C 1
ATOM 761 O O . GLU A 1 97 ? -9.822 1.164 -2.958 1.00 87.00 97 GLU A O 1
ATOM 766 N N . VAL A 1 98 ? -7.592 1.465 -2.862 1.00 83.69 98 VAL A N 1
ATOM 767 C CA . VAL A 1 98 ? -7.381 0.602 -1.688 1.00 83.69 98 VAL A CA 1
ATOM 768 C C . VAL A 1 98 ? -8.233 1.081 -0.514 1.00 83.69 98 VAL A C 1
ATOM 770 O O . VAL A 1 98 ? -8.947 0.283 0.090 1.00 83.69 98 VAL A O 1
ATOM 773 N N . LYS A 1 99 ? -8.222 2.387 -0.216 1.00 81.50 99 LYS A N 1
ATOM 774 C CA . LYS A 1 99 ? -9.053 2.965 0.853 1.00 81.50 99 LYS A CA 1
ATOM 775 C C . LYS A 1 99 ? -10.547 2.806 0.580 1.00 81.50 99 LYS A C 1
ATOM 777 O O . LYS A 1 99 ? -11.285 2.417 1.480 1.00 81.50 99 LYS A O 1
ATOM 782 N N . ALA A 1 100 ? -10.997 3.074 -0.645 1.00 80.00 100 ALA A N 1
ATOM 783 C CA . ALA A 1 100 ? -12.405 2.967 -1.031 1.00 80.00 100 ALA A CA 1
ATOM 784 C C . ALA A 1 100 ? -12.933 1.522 -0.964 1.00 80.00 100 ALA A C 1
ATOM 786 O O . ALA A 1 100 ? -14.115 1.305 -0.694 1.00 80.00 100 ALA A O 1
ATOM 787 N N . ALA A 1 101 ? -12.060 0.532 -1.165 1.00 77.94 101 ALA A N 1
ATOM 788 C CA . ALA A 1 101 ? -12.373 -0.884 -0.988 1.00 77.94 101 ALA A CA 1
ATOM 789 C C . ALA A 1 101 ? -12.399 -1.332 0.490 1.00 77.94 101 ALA A C 1
ATOM 791 O O . ALA A 1 101 ? -12.791 -2.462 0.773 1.00 77.94 101 ALA A O 1
ATOM 792 N N . GLY A 1 102 ? -12.013 -0.460 1.430 1.00 73.38 102 GLY A N 1
ATOM 793 C CA . GLY A 1 102 ? -11.950 -0.745 2.867 1.00 73.38 102 GLY A CA 1
ATOM 794 C C . GLY A 1 102 ? -10.558 -1.123 3.383 1.00 73.38 102 GLY A C 1
ATOM 795 O O . GLY A 1 102 ? -10.466 -1.656 4.483 1.00 73.38 102 GLY A O 1
ATOM 796 N N . GLY A 1 103 ? -9.503 -0.885 2.593 1.00 77.12 103 GLY A N 1
ATOM 797 C CA . GLY A 1 103 ? -8.105 -1.217 2.885 1.00 77.12 103 GLY A CA 1
ATOM 798 C C . GLY A 1 103 ? -7.311 -0.102 3.557 1.00 77.12 103 GLY A C 1
ATOM 799 O O . GLY A 1 103 ? -7.767 1.033 3.703 1.00 77.12 103 GLY A O 1
ATOM 800 N N . CYS A 1 104 ? -6.078 -0.418 3.961 1.00 83.75 104 CYS A N 1
ATOM 801 C CA . CYS A 1 104 ? -5.138 0.557 4.512 1.00 83.75 104 CYS A CA 1
ATOM 802 C C . CYS A 1 104 ? -4.156 1.004 3.423 1.00 83.75 104 CYS A C 1
ATOM 804 O O . CYS A 1 104 ? -3.327 0.220 2.969 1.00 83.75 104 CYS A O 1
ATOM 806 N N . GLY A 1 105 ? -4.241 2.267 3.007 1.00 87.00 105 GLY A N 1
ATOM 807 C CA . GLY A 1 105 ? -3.315 2.859 2.041 1.00 87.00 105 GLY A CA 1
ATOM 808 C C . GLY A 1 105 ? -2.644 4.110 2.602 1.00 87.00 105 GLY A C 1
ATOM 809 O O . GLY A 1 105 ? -3.334 4.994 3.117 1.00 87.00 105 GLY A O 1
ATOM 810 N N . ALA A 1 106 ? -1.324 4.232 2.481 1.00 88.06 106 ALA A N 1
ATOM 811 C CA . ALA A 1 106 ? -0.602 5.434 2.903 1.00 88.06 106 ALA A CA 1
ATOM 812 C C . ALA A 1 106 ? 0.672 5.678 2.085 1.00 88.06 106 ALA A C 1
ATOM 814 O O . ALA A 1 106 ? 1.258 4.755 1.521 1.00 88.06 106 ALA A O 1
ATOM 815 N N . VAL A 1 107 ? 1.094 6.944 2.049 1.00 89.12 107 VAL A N 1
ATOM 816 C CA . VAL A 1 107 ? 2.432 7.338 1.595 1.00 89.12 107 VAL A CA 1
ATOM 817 C C . VAL A 1 107 ? 3.309 7.453 2.831 1.00 89.12 107 VAL A C 1
ATOM 819 O O . VAL A 1 107 ? 2.916 8.116 3.792 1.00 89.12 107 VAL A O 1
ATOM 822 N N . ILE A 1 108 ? 4.462 6.798 2.803 1.00 86.75 108 ILE A N 1
ATOM 823 C CA . ILE A 1 108 ? 5.406 6.721 3.913 1.00 86.75 108 ILE A CA 1
ATOM 824 C C . ILE A 1 108 ? 6.709 7.394 3.492 1.00 86.75 108 ILE A C 1
ATOM 826 O O . ILE A 1 108 ? 7.233 7.129 2.410 1.00 86.75 108 ILE A O 1
ATOM 830 N N . PHE A 1 109 ? 7.228 8.271 4.343 1.00 84.56 109 PHE A N 1
ATOM 831 C CA . PHE A 1 109 ? 8.381 9.108 4.033 1.00 84.56 109 PHE A CA 1
ATOM 832 C C . PHE A 1 109 ? 9.600 8.769 4.886 1.00 84.56 109 PHE A C 1
ATOM 834 O O . PHE A 1 109 ? 9.496 8.622 6.102 1.00 84.56 109 PHE A O 1
ATOM 841 N N . GLY A 1 110 ? 10.775 8.780 4.268 1.00 78.81 110 GLY A N 1
ATOM 842 C CA . GLY A 1 110 ? 12.049 8.808 4.978 1.00 78.81 110 GLY A CA 1
ATOM 843 C C . GLY A 1 110 ? 12.474 7.482 5.625 1.00 78.81 110 GLY A C 1
ATOM 844 O O . GLY A 1 110 ? 11.813 6.453 5.474 1.00 78.81 110 GLY A O 1
ATOM 845 N N . PRO A 1 111 ? 13.621 7.495 6.329 1.00 70.25 111 PRO A N 1
ATOM 846 C CA . PRO A 1 111 ? 14.276 6.287 6.833 1.00 70.25 111 PRO A CA 1
ATOM 847 C C . PRO A 1 111 ? 13.656 5.709 8.115 1.00 70.25 111 PRO A C 1
ATOM 849 O O . PRO A 1 111 ? 14.012 4.595 8.484 1.00 70.25 111 PRO A O 1
ATOM 852 N N . ALA A 1 112 ? 12.750 6.439 8.780 1.00 73.62 112 ALA A N 1
ATOM 853 C CA . ALA A 1 112 ? 12.039 6.017 9.994 1.00 73.62 112 ALA A CA 1
ATOM 854 C C . ALA A 1 112 ? 10.522 5.895 9.715 1.00 73.62 112 ALA A C 1
ATOM 856 O O . ALA A 1 112 ? 9.743 6.805 10.033 1.00 73.62 112 ALA A O 1
ATOM 857 N N . PRO A 1 113 ? 10.092 4.828 9.020 1.00 76.19 113 PRO A N 1
ATOM 858 C CA . PRO A 1 113 ? 8.716 4.674 8.553 1.00 76.19 113 PRO A CA 1
ATOM 859 C C . PRO A 1 113 ? 7.714 4.244 9.633 1.00 76.19 113 PRO A C 1
ATOM 861 O O . PRO A 1 113 ? 6.507 4.392 9.434 1.00 76.19 113 PRO A O 1
ATOM 864 N N . GLU A 1 114 ? 8.180 3.710 10.759 1.00 78.75 114 GLU A N 1
ATOM 865 C CA . GLU A 1 114 ? 7.364 2.994 11.743 1.00 78.75 114 GLU A CA 1
ATOM 866 C C . GLU A 1 114 ? 6.212 3.849 12.305 1.00 78.75 114 GLU A C 1
ATOM 868 O O . GLU A 1 114 ? 5.061 3.421 12.184 1.00 78.75 114 GLU A O 1
ATOM 873 N N . PRO A 1 115 ? 6.428 5.098 12.776 1.00 79.62 115 PRO A N 1
ATOM 874 C CA . PRO A 1 115 ? 5.338 5.907 13.335 1.00 79.62 115 PRO A CA 1
ATOM 875 C C . PRO A 1 115 ? 4.269 6.281 12.298 1.00 79.62 115 PRO A C 1
ATOM 877 O O . PRO A 1 115 ? 3.096 6.474 12.621 1.00 79.62 115 PRO A O 1
ATOM 880 N N . GLN A 1 116 ? 4.661 6.402 11.025 1.00 82.31 116 GLN A N 1
ATOM 881 C CA . GLN A 1 116 ? 3.735 6.716 9.933 1.00 82.31 116 GLN A CA 1
ATOM 882 C C . GLN A 1 116 ? 2.859 5.510 9.595 1.00 82.31 116 GLN A C 1
ATOM 884 O O . GLN A 1 116 ? 1.665 5.672 9.334 1.00 82.31 116 GLN A O 1
ATOM 889 N N . ILE A 1 117 ? 3.438 4.309 9.643 1.00 80.44 117 ILE A N 1
ATOM 890 C CA . ILE A 1 117 ? 2.729 3.045 9.446 1.00 80.44 117 ILE A CA 1
ATOM 891 C C . ILE A 1 117 ? 1.754 2.801 10.595 1.00 80.44 117 ILE A C 1
ATOM 893 O O . ILE A 1 117 ? 0.573 2.567 10.342 1.00 80.44 117 ILE A O 1
ATOM 897 N N . GLU A 1 118 ? 2.201 2.932 11.844 1.00 78.06 118 GLU A N 1
ATOM 898 C CA . GLU A 1 118 ? 1.345 2.788 13.028 1.00 78.06 118 GLU A CA 1
ATOM 899 C C . GLU A 1 118 ? 0.157 3.748 12.974 1.00 78.06 118 GLU A C 1
ATOM 901 O O . GLU A 1 118 ? -0.998 3.341 13.124 1.00 78.06 118 GLU A O 1
ATOM 906 N N . ARG A 1 119 ? 0.415 5.020 12.648 1.00 76.62 119 ARG A N 1
ATOM 907 C C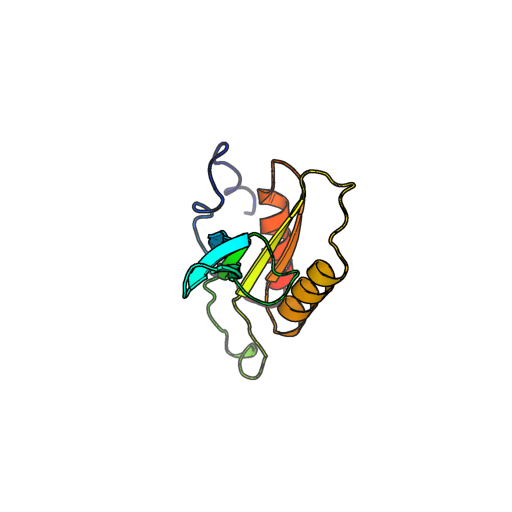A . ARG A 1 119 ? -0.640 6.018 12.474 1.00 76.62 119 ARG A CA 1
ATOM 908 C C . ARG A 1 119 ? -1.612 5.642 11.357 1.00 76.62 119 ARG A C 1
ATOM 910 O O . ARG A 1 119 ? -2.818 5.802 11.534 1.00 76.62 119 ARG A O 1
ATOM 917 N N . ALA A 1 120 ? -1.126 5.169 10.209 1.00 78.75 120 ALA A N 1
ATOM 918 C CA . ALA A 1 120 ? -1.983 4.769 9.092 1.00 78.75 120 ALA A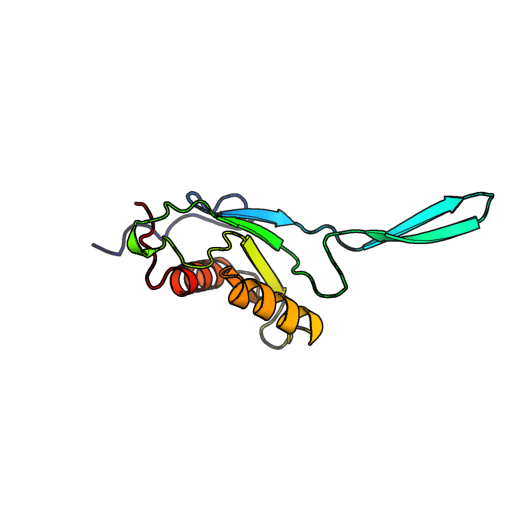 CA 1
ATOM 919 C C . ALA A 1 120 ? -2.879 3.575 9.455 1.00 78.75 120 ALA A C 1
ATOM 921 O O . ALA A 1 120 ? -4.076 3.584 9.150 1.00 78.75 120 ALA A O 1
ATOM 922 N N . LEU A 1 121 ? -2.318 2.583 10.148 1.00 75.75 121 LEU A N 1
ATOM 923 C CA . LEU A 1 121 ? -3.036 1.400 10.614 1.00 75.75 121 LEU A CA 1
ATOM 924 C C . LEU A 1 121 ? -4.094 1.758 11.659 1.00 75.75 121 LEU A C 1
ATOM 926 O O . LEU A 1 121 ? -5.229 1.296 11.531 1.00 75.75 121 LEU A O 1
ATOM 930 N N . PHE A 1 122 ? -3.748 2.619 12.623 1.00 73.06 122 PHE A N 1
ATOM 931 C CA . PHE A 1 122 ? -4.668 3.124 13.643 1.00 73.06 122 PHE A CA 1
ATOM 932 C C . PHE A 1 122 ? -5.817 3.934 13.032 1.00 73.06 122 PHE A C 1
ATOM 934 O O . PHE A 1 122 ? -6.983 3.783 13.390 1.00 73.06 122 PHE A O 1
ATOM 941 N N . MET A 1 123 ? -5.511 4.800 12.064 1.00 70.00 123 MET A N 1
ATOM 942 C CA . MET A 1 123 ? -6.534 5.607 11.401 1.00 70.00 123 MET A CA 1
ATOM 943 C C . MET A 1 123 ? -7.481 4.754 10.553 1.00 70.00 123 MET A C 1
ATOM 945 O O . MET A 1 123 ? -8.671 5.059 10.516 1.00 70.00 123 MET A O 1
ATOM 949 N N . SER A 1 124 ? -6.995 3.679 9.918 1.00 69.25 124 SER A N 1
ATOM 950 C CA . SER A 1 124 ? -7.871 2.739 9.204 1.00 69.25 124 SER A CA 1
ATOM 951 C C . SER A 1 124 ? -8.611 1.770 10.130 1.00 69.25 124 SER A C 1
ATOM 953 O O . SER A 1 124 ? -9.504 1.062 9.673 1.00 69.25 124 SER A O 1
ATOM 955 N N . SER A 1 125 ? -8.256 1.712 11.418 1.00 62.50 125 SER A N 1
ATOM 956 C CA . SER A 1 125 ? -8.966 0.938 12.439 1.00 62.50 125 SER A CA 1
ATOM 957 C C . SER A 1 125 ? -9.878 1.791 13.325 1.00 62.50 125 SER A C 1
ATOM 959 O O . SER A 1 125 ? -10.449 1.266 14.274 1.00 62.50 125 SER A O 1
ATOM 961 N N . LYS A 1 126 ? -10.067 3.093 13.060 1.00 55.91 126 LYS A N 1
ATOM 962 C CA . LYS A 1 126 ? -11.076 3.882 13.788 1.00 55.91 126 LYS A CA 1
ATOM 963 C C . LYS A 1 126 ? -12.470 3.289 13.540 1.00 55.91 126 LYS A C 1
ATOM 965 O O . LYS A 1 126 ? -12.979 3.352 12.426 1.00 55.91 126 LYS A O 1
ATOM 970 N N . GLY A 1 127 ? -13.061 2.709 14.588 1.00 48.09 127 GLY A N 1
ATOM 971 C CA . GLY A 1 127 ? -14.310 1.937 14.521 1.00 48.09 127 GLY A CA 1
ATOM 972 C C . GLY A 1 127 ? -14.128 0.420 14.357 1.00 48.09 127 GLY A C 1
ATOM 973 O O . GLY A 1 127 ? -15.119 -0.282 14.231 1.00 48.09 127 GLY A O 1
ATOM 974 N N . VAL A 1 128 ? -12.891 -0.087 14.373 1.00 44.62 128 VAL A N 1
ATOM 975 C CA . VAL A 1 128 ? -12.523 -1.512 14.327 1.00 44.62 128 VAL A CA 1
ATOM 976 C C . VAL A 1 128 ? -11.823 -1.849 15.644 1.00 44.62 128 VAL A C 1
ATOM 978 O O . VAL A 1 128 ? -10.839 -1.198 15.999 1.00 44.62 128 VAL A O 1
ATOM 981 N N . LYS A 1 129 ? -12.310 -2.845 16.391 1.00 39.22 129 LYS A N 1
ATOM 982 C CA . LYS A 1 129 ? -11.594 -3.327 17.582 1.00 39.22 129 LYS A CA 1
ATOM 983 C C . LYS A 1 129 ? -10.326 -4.054 17.126 1.00 39.22 129 LYS A C 1
ATOM 985 O O . LYS A 1 129 ? -10.411 -5.035 16.396 1.00 39.22 129 LYS A O 1
ATOM 990 N N . VAL A 1 130 ? -9.160 -3.544 17.516 1.00 38.47 130 VAL A N 1
ATOM 991 C CA . VAL A 1 130 ? -7.871 -4.217 17.302 1.00 38.47 130 VAL A CA 1
ATOM 992 C C . VAL A 1 130 ? -7.672 -5.182 18.469 1.00 38.47 130 VAL A C 1
ATOM 994 O O . VAL A 1 130 ? -7.921 -4.799 19.610 1.00 38.47 130 VAL A O 1
ATOM 997 N N . CYS A 1 131 ? -7.313 -6.431 18.183 1.00 34.53 131 CYS A N 1
ATOM 998 C CA . CYS A 1 131 ? -7.035 -7.429 19.213 1.00 34.53 131 CYS A CA 1
ATOM 999 C C . CYS A 1 131 ? -5.795 -7.035 20.023 1.00 34.53 131 CYS A C 1
ATOM 1001 O O . CYS A 1 131 ? -4.826 -6.549 19.437 1.00 34.53 131 CYS A O 1
ATOM 1003 N N . GLU A 1 132 ? -5.871 -7.227 21.342 1.00 38.06 132 GLU A N 1
ATOM 1004 C CA . GLU A 1 132 ? -4.722 -7.185 22.259 1.00 38.06 132 GLU A CA 1
ATOM 1005 C C . GLU A 1 132 ? -3.809 -8.399 22.065 1.00 38.06 132 GLU A C 1
ATOM 1007 O O . GLU A 1 132 ? -4.343 -9.495 21.764 1.00 38.06 132 GLU A O 1
#

Secondary structure (DSSP, 8-state):
---SS-----SS-GGG--SSEEEEE---EEEEEEETTEEEEEEESSSSTT--SEEEEE--PPPGGGTTS----EEEEEEESSTT-PPPHHHHHHHHHHHHTT-EEEEEESS--HHHHHHHHHHHTTTSPPP-

pLDDT: mean 71.78, std 18.1, range [28.95, 93.0]